Protein AF-A0A6V7KZ58-F1 (afdb_monomer_lite)

Foldseek 3Di:
DAAPVRDPPDPFHADPVRHTVDPPPPDDDDDDDDDPDPPD

Sequence (40 aa):
KVGCDWLMDSDAIEDKCGICKGDSTQCSPVEGEFTRTRLR

Organism: NCBI:txid1563983

pLDDT: mean 93.02, std 9.45, range [58.59, 98.44]

Secondary structure (DSSP, 8-state):
-B-TTS-BT----B-TTS-BT--S-S--------------

Radius of gyration: 17.46 Å; chains: 1; bounding box: 34×21×46 Å

Structure (mmCIF, N/CA/C/O backbone):
data_AF-A0A6V7KZ58-F1
#
_entry.id   AF-A0A6V7KZ58-F1
#
loop_
_atom_site.group_PDB
_atom_site.id
_atom_site.type_symbol
_atom_site.label_atom_id
_atom_site.label_alt_id
_atom_site.label_comp_id
_atom_site.label_asym_id
_atom_site.label_entity_id
_atom_site.label_seq_id
_atom_site.pdbx_PDB_ins_code
_atom_site.Cartn_x
_atom_site.Cartn_y
_atom_site.Cartn_z
_atom_site.occupancy
_atom_site.B_iso_or_equiv
_atom_site.auth_seq_id
_atom_site.auth_comp_id
_atom_site.auth_asym_id
_atom_site.auth_atom_id
_atom_site.pdbx_PDB_model_num
ATOM 1 N N . LYS A 1 1 ? 0.166 -12.598 -16.480 1.00 89.69 1 LYS A N 1
ATOM 2 C CA . LYS A 1 1 ? -0.381 -11.767 -15.357 1.00 89.69 1 LYS A CA 1
ATOM 3 C C . LYS A 1 1 ? -0.481 -10.324 -15.860 1.00 89.69 1 LYS A C 1
ATOM 5 O O . LYS A 1 1 ? 0.252 -10.010 -16.781 1.00 89.69 1 LYS A O 1
ATOM 10 N N . VAL A 1 2 ? -1.363 -9.462 -15.347 1.00 96.62 2 VAL A N 1
ATOM 11 C CA . VAL A 1 2 ? -1.365 -8.025 -15.710 1.00 96.62 2 VAL A CA 1
ATOM 12 C C . VAL A 1 2 ? -1.061 -7.222 -14.449 1.00 96.62 2 VAL A C 1
ATOM 14 O O . VAL A 1 2 ? -1.667 -7.493 -13.412 1.00 96.62 2 VAL A O 1
ATOM 17 N N . GLY A 1 3 ? -0.084 -6.317 -14.518 1.00 98.06 3 GLY A N 1
ATOM 18 C CA . GLY A 1 3 ? 0.266 -5.433 -13.403 1.00 98.06 3 GLY A CA 1
ATOM 19 C C . GLY A 1 3 ? -0.745 -4.297 -13.232 1.00 98.06 3 GLY A C 1
ATOM 20 O O . GLY A 1 3 ? -1.533 -4.018 -14.136 1.00 98.06 3 GLY A O 1
ATOM 21 N N . CYS A 1 4 ? -0.699 -3.594 -12.098 1.00 98.12 4 CYS A N 1
ATOM 22 C CA . CYS A 1 4 ? -1.563 -2.425 -11.859 1.00 98.12 4 CYS A CA 1
ATOM 23 C C . CYS A 1 4 ? -1.314 -1.258 -12.837 1.00 98.12 4 CYS A C 1
ATOM 25 O O . CYS A 1 4 ? -2.121 -0.339 -12.933 1.00 98.12 4 CYS A O 1
ATOM 27 N N . ASP A 1 5 ? -0.196 -1.295 -13.571 1.00 98.12 5 ASP A N 1
ATOM 28 C CA . ASP A 1 5 ? 0.165 -0.352 -14.630 1.00 98.12 5 ASP A CA 1
ATOM 29 C C . ASP A 1 5 ? -0.333 -0.787 -16.018 1.00 98.12 5 ASP A C 1
ATOM 31 O O . ASP A 1 5 ? 0.063 -0.202 -17.024 1.00 98.12 5 ASP A O 1
ATOM 35 N N . TRP A 1 6 ? -1.214 -1.793 -16.074 1.00 97.00 6 TRP A N 1
ATOM 36 C CA . TR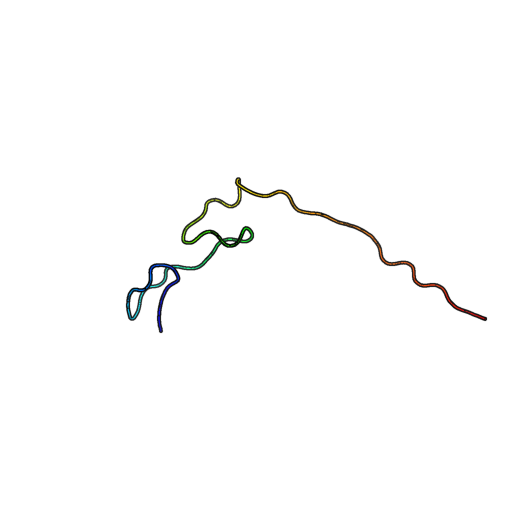P A 1 6 ? -1.849 -2.316 -17.291 1.00 97.00 6 TRP A CA 1
ATOM 37 C C . TRP A 1 6 ? -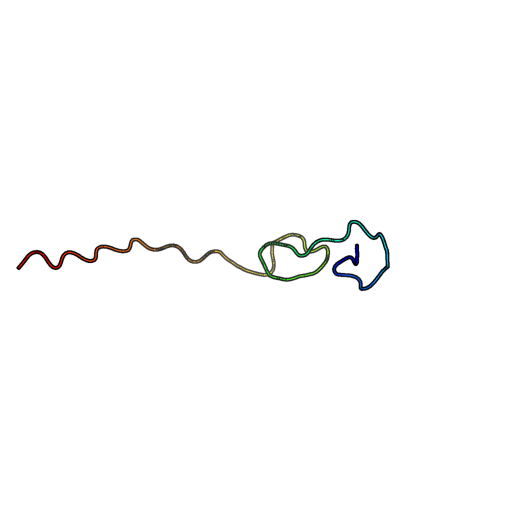0.895 -2.975 -18.292 1.00 97.00 6 TRP A C 1
ATOM 39 O O . TRP A 1 6 ? -1.264 -3.223 -19.442 1.00 97.00 6 TRP A O 1
ATOM 49 N N . LEU A 1 7 ? 0.318 -3.318 -17.857 1.00 98.25 7 LEU A N 1
ATOM 50 C CA . LEU A 1 7 ? 1.293 -4.032 -18.671 1.00 98.25 7 LEU A CA 1
ATOM 51 C C . LEU A 1 7 ? 1.194 -5.548 -18.454 1.00 98.25 7 LEU A C 1
ATOM 53 O O . LEU A 1 7 ? 1.081 -6.038 -17.323 1.00 98.25 7 LEU A O 1
ATOM 57 N N . MET A 1 8 ? 1.253 -6.299 -19.558 1.00 97.69 8 MET A N 1
ATOM 58 C CA . MET A 1 8 ? 1.347 -7.759 -19.521 1.00 97.69 8 MET A CA 1
ATOM 59 C C . MET A 1 8 ? 2.678 -8.184 -18.899 1.00 97.69 8 MET A C 1
ATOM 61 O O . MET A 1 8 ? 3.722 -7.611 -19.193 1.00 97.69 8 MET A O 1
ATOM 65 N N . ASP A 1 9 ? 2.602 -9.174 -18.015 1.00 97.44 9 ASP A N 1
ATOM 66 C CA . ASP A 1 9 ? 3.709 -9.750 -17.244 1.00 97.44 9 ASP A CA 1
ATOM 67 C C . ASP A 1 9 ? 4.517 -8.739 -16.414 1.00 97.44 9 ASP A C 1
ATOM 69 O O . ASP A 1 9 ? 5.656 -8.987 -16.032 1.00 97.44 9 ASP A O 1
ATOM 73 N N . SER A 1 10 ? 3.884 -7.617 -16.067 1.00 98.19 10 SER A N 1
ATOM 74 C CA . SER A 1 10 ? 4.406 -6.645 -15.112 1.00 98.19 10 SER A CA 1
ATOM 75 C C . SER A 1 10 ? 4.255 -7.122 -13.667 1.00 98.19 10 SER A C 1
ATOM 77 O O . SER A 1 10 ? 3.240 -7.708 -13.268 1.00 98.19 10 SER A O 1
ATOM 79 N N . ASP A 1 11 ? 5.263 -6.799 -12.860 1.00 97.75 11 ASP A N 1
ATOM 80 C CA . ASP A 1 11 ? 5.266 -7.000 -11.412 1.00 97.75 11 ASP A CA 1
ATOM 81 C C . ASP A 1 11 ? 4.777 -5.780 -10.627 1.00 97.75 11 ASP A C 1
ATOM 83 O O . ASP A 1 11 ? 4.898 -5.738 -9.405 1.00 97.75 11 ASP A O 1
ATOM 87 N N . ALA A 1 12 ? 4.186 -4.794 -11.305 1.00 98.06 12 ALA A N 1
ATOM 88 C CA . ALA A 1 12 ? 3.550 -3.658 -10.656 1.00 98.06 12 ALA A CA 1
ATOM 89 C C . ALA A 1 12 ? 2.349 -4.097 -9.802 1.00 98.06 12 ALA A C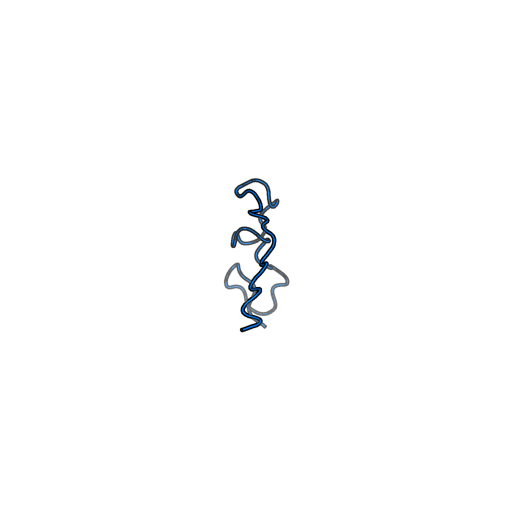 1
ATOM 91 O O . ALA A 1 12 ? 1.427 -4.751 -10.297 1.00 98.06 12 ALA A O 1
ATOM 92 N N . ILE A 1 13 ? 2.352 -3.697 -8.529 1.00 98.00 13 ILE A N 1
ATOM 93 C CA . ILE A 1 13 ? 1.316 -4.007 -7.538 1.00 98.00 13 ILE A CA 1
ATOM 94 C C . ILE A 1 13 ? 0.803 -2.688 -6.934 1.00 98.00 13 ILE A C 1
ATOM 96 O O . ILE A 1 13 ? 1.555 -1.715 -6.815 1.00 98.00 13 ILE A O 1
ATOM 100 N N . GLU A 1 14 ? -0.487 -2.639 -6.605 1.00 98.19 14 GLU A N 1
ATOM 101 C CA . GLU A 1 14 ? -1.084 -1.526 -5.860 1.00 98.19 14 GLU A CA 1
ATOM 102 C C . GLU A 1 14 ? -0.594 -1.520 -4.409 1.00 98.19 14 GLU A C 1
ATOM 104 O O . GLU A 1 14 ? -0.426 -2.569 -3.786 1.00 98.19 14 GLU A O 1
ATOM 109 N N . ASP A 1 15 ? -0.367 -0.335 -3.853 1.00 98.38 15 ASP A N 1
ATOM 110 C CA . ASP A 1 15 ? -0.082 -0.195 -2.431 1.00 98.38 15 ASP A CA 1
ATOM 111 C C . ASP A 1 15 ? -1.355 -0.362 -1.575 1.00 98.38 15 ASP A C 1
ATOM 113 O O . ASP A 1 15 ? -2.472 -0.519 -2.072 1.00 98.38 15 ASP A O 1
ATOM 117 N N . LYS A 1 16 ? -1.203 -0.284 -0.248 1.00 97.31 16 LYS A N 1
ATOM 118 C CA . LYS A 1 16 ? -2.327 -0.383 0.705 1.00 97.31 16 LYS A CA 1
ATOM 119 C C . LYS A 1 16 ? -3.385 0.722 0.542 1.00 97.31 16 LYS A C 1
ATOM 121 O O . LYS A 1 16 ? -4.469 0.605 1.107 1.00 97.31 16 LYS A O 1
ATOM 126 N N . CYS A 1 17 ? -3.050 1.800 -0.165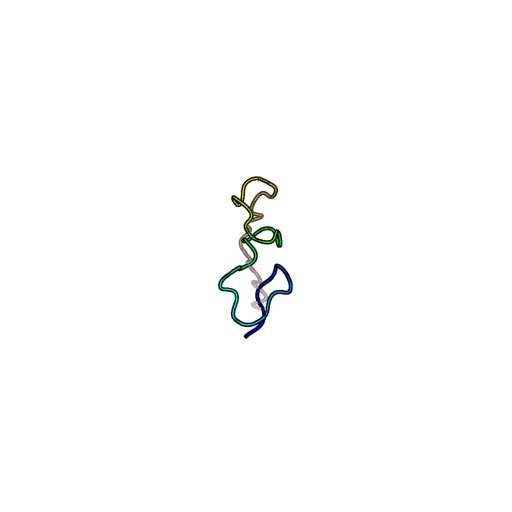 1.00 97.88 17 CYS A N 1
ATOM 127 C CA . CYS A 1 17 ? -3.934 2.922 -0.450 1.00 97.88 17 CYS A CA 1
ATOM 128 C C . CYS A 1 17 ? -4.673 2.757 -1.790 1.00 97.88 17 CYS A C 1
ATOM 130 O O . CYS A 1 17 ? -5.497 3.607 -2.121 1.00 97.88 17 CYS A O 1
ATOM 132 N N . GLY A 1 18 ? -4.404 1.687 -2.550 1.00 97.56 18 GLY A N 1
ATOM 133 C CA . GLY A 1 18 ? -4.969 1.460 -3.884 1.00 97.56 18 GLY A CA 1
ATOM 134 C C . GLY A 1 18 ? -4.244 2.227 -4.993 1.00 97.56 18 GLY A C 1
ATOM 135 O O . GLY A 1 18 ? -4.807 2.440 -6.064 1.00 97.56 18 GLY A O 1
ATOM 136 N N . ILE A 1 19 ? -3.012 2.685 -4.749 1.00 98.25 19 ILE A N 1
ATOM 137 C CA . ILE A 1 19 ? -2.217 3.435 -5.725 1.00 98.25 19 ILE A CA 1
ATOM 138 C C . ILE A 1 19 ? -1.190 2.498 -6.352 1.00 98.25 19 ILE A C 1
ATOM 140 O O . ILE A 1 19 ? -0.362 1.895 -5.666 1.00 98.25 19 ILE A O 1
ATOM 144 N N . CYS A 1 20 ? -1.213 2.389 -7.680 1.00 98.44 20 CYS A N 1
ATOM 145 C CA . CYS A 1 20 ? -0.238 1.583 -8.404 1.00 98.44 20 CYS A CA 1
ATOM 146 C C . CYS A 1 20 ? 1.188 2.111 -8.193 1.00 98.44 20 CYS A C 1
ATOM 148 O O . CYS A 1 20 ? 1.456 3.282 -8.469 1.00 98.44 20 CYS A O 1
ATOM 150 N N . LYS A 1 21 ? 2.102 1.245 -7.723 1.00 97.62 21 LYS A N 1
ATOM 151 C CA . LYS A 1 21 ? 3.479 1.620 -7.331 1.00 97.62 21 LYS A CA 1
ATOM 152 C C . LYS A 1 21 ? 3.523 2.771 -6.306 1.00 97.62 21 LYS A C 1
ATOM 154 O O . LYS A 1 21 ? 4.466 3.561 -6.309 1.00 97.62 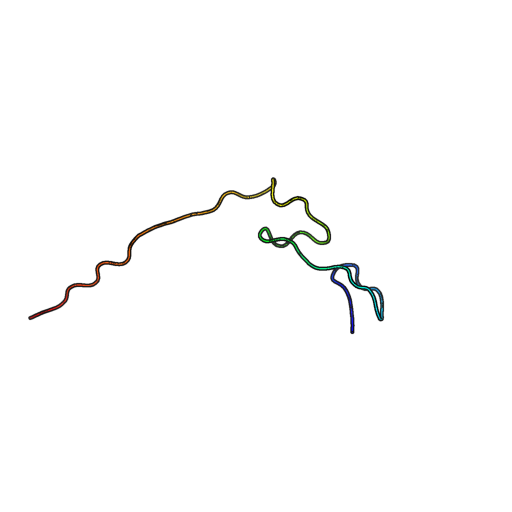21 LYS A O 1
ATOM 159 N N . GLY A 1 22 ? 2.498 2.879 -5.462 1.00 98.00 22 GLY A N 1
ATOM 160 C CA . GLY A 1 22 ? 2.424 3.886 -4.410 1.00 98.00 22 GLY A CA 1
ATOM 161 C C . GLY A 1 22 ? 3.410 3.630 -3.266 1.00 98.00 22 GLY A C 1
ATOM 162 O O . GLY A 1 22 ? 3.896 2.516 -3.062 1.00 98.00 22 GLY A O 1
ATOM 163 N N . ASP A 1 23 ? 3.706 4.684 -2.510 1.00 97.88 23 ASP A N 1
ATOM 164 C CA . ASP A 1 23 ? 4.615 4.672 -1.358 1.00 97.88 23 ASP A CA 1
ATOM 165 C C . ASP A 1 23 ? 3.879 4.527 -0.013 1.00 97.88 23 ASP A C 1
ATOM 167 O O . ASP A 1 23 ? 4.487 4.599 1.060 1.00 97.88 23 ASP A O 1
ATOM 171 N N . SER A 1 24 ? 2.564 4.285 -0.051 1.00 97.31 24 SER A N 1
ATOM 172 C CA . SER A 1 24 ? 1.691 4.121 1.109 1.00 97.31 24 SER A CA 1
ATOM 173 C C . SER A 1 24 ? 1.510 5.364 1.997 1.00 97.31 24 SER A C 1
ATOM 175 O O . SER A 1 24 ? 1.042 5.232 3.134 1.00 97.31 24 SER A O 1
ATOM 177 N N . THR A 1 25 ? 1.854 6.558 1.496 1.00 97.62 25 THR A N 1
ATOM 178 C CA . THR A 1 25 ? 1.761 7.830 2.245 1.00 97.62 25 THR A CA 1
ATOM 179 C C . THR A 1 25 ? 0.460 8.602 2.013 1.00 97.62 25 THR A C 1
ATOM 181 O O . THR A 1 25 ? 0.134 9.510 2.774 1.00 97.62 25 THR A O 1
ATOM 184 N N . GLN A 1 26 ? -0.306 8.237 0.983 1.00 97.44 26 GLN A N 1
ATOM 185 C CA . GLN A 1 26 ? -1.500 8.976 0.549 1.00 97.44 26 GLN A CA 1
ATOM 186 C C . GLN A 1 26 ? -2.770 8.625 1.340 1.00 97.44 26 GLN A C 1
ATOM 188 O O . GLN A 1 26 ? -3.825 9.219 1.128 1.00 97.44 26 GLN A O 1
ATOM 193 N N . CYS A 1 27 ? -2.689 7.657 2.251 1.00 97.69 27 CYS A N 1
ATOM 194 C CA . CYS A 1 27 ? -3.789 7.252 3.115 1.00 97.69 27 CYS A CA 1
ATOM 195 C C . CYS A 1 27 ? -3.289 6.947 4.531 1.00 97.69 27 CYS A C 1
ATOM 197 O O . CYS A 1 27 ? -2.109 6.671 4.750 1.00 97.69 27 CYS A O 1
ATOM 199 N N . SER A 1 28 ? -4.198 6.988 5.505 1.00 97.38 28 SER A N 1
ATOM 200 C CA . SER A 1 28 ? -3.921 6.626 6.899 1.00 97.38 28 SER A CA 1
ATOM 201 C C . SER A 1 28 ? -4.788 5.437 7.316 1.00 97.38 28 SER A C 1
ATOM 203 O O . SER A 1 28 ? -5.958 5.389 6.928 1.00 97.38 28 SER A O 1
ATOM 205 N N . PRO A 1 29 ? -4.244 4.471 8.079 1.00 94.69 29 PRO A N 1
ATOM 206 C CA . PRO A 1 29 ? -5.031 3.350 8.576 1.00 94.69 29 PRO A CA 1
ATOM 207 C C . PRO A 1 29 ? -6.112 3.839 9.547 1.00 94.69 29 PRO A C 1
ATOM 209 O O . PRO A 1 29 ? -5.902 4.786 10.305 1.00 94.69 29 PRO A O 1
ATOM 212 N N . VAL A 1 30 ? -7.263 3.168 9.529 1.00 94.75 30 VAL A N 1
ATOM 213 C CA . VAL A 1 30 ? -8.324 3.337 10.527 1.00 94.75 30 VAL A CA 1
ATOM 214 C C . VAL A 1 30 ? -8.421 2.035 11.305 1.00 94.75 30 VAL A C 1
ATOM 216 O O . VAL A 1 30 ? -8.663 0.979 10.722 1.00 94.75 30 VAL A O 1
ATOM 219 N N . GLU A 1 31 ? -8.226 2.114 12.615 1.00 94.56 31 GLU A N 1
ATOM 220 C CA . GLU A 1 31 ? -8.223 0.962 13.514 1.00 94.56 31 GLU A CA 1
ATOM 221 C C . GLU A 1 31 ? -9.357 1.084 14.535 1.00 94.56 31 GLU A C 1
ATOM 223 O O . GLU A 1 31 ? -9.731 2.182 14.952 1.00 94.56 31 GLU A O 1
ATOM 228 N N . GLY A 1 32 ? -9.926 -0.053 14.931 1.00 91.75 32 GLY A N 1
ATOM 229 C CA . GLY A 1 32 ? -10.986 -0.104 15.928 1.00 91.75 32 GLY A CA 1
ATOM 230 C C . GLY A 1 32 ? -11.233 -1.524 16.420 1.00 91.75 32 GLY A C 1
ATOM 231 O O . GLY A 1 32 ? -11.061 -2.492 15.680 1.00 91.75 32 GLY A O 1
ATOM 232 N N . GLU A 1 33 ? -11.651 -1.6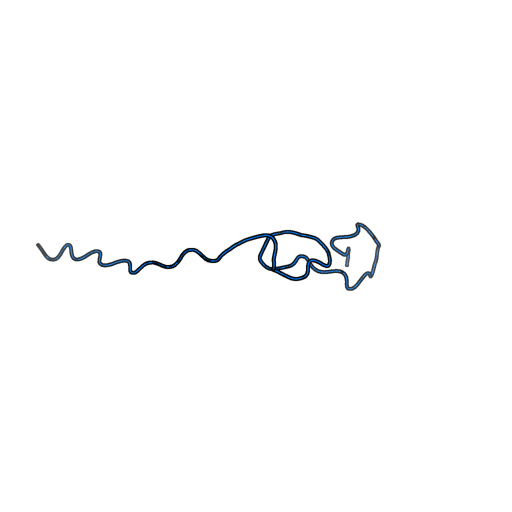46 17.676 1.00 92.44 33 GLU A N 1
ATOM 233 C CA . GLU A 1 33 ? -12.017 -2.928 18.270 1.00 92.44 33 GLU A CA 1
ATOM 234 C C . GLU A 1 33 ? -13.518 -3.186 18.122 1.00 92.44 33 GLU A C 1
ATOM 236 O O . GLU A 1 33 ? -14.356 -2.345 18.453 1.00 92.44 33 GLU A O 1
ATOM 241 N N . PHE A 1 34 ? -13.876 -4.381 17.651 1.00 88.00 34 PHE A N 1
ATOM 242 C CA . PHE A 1 34 ? -15.269 -4.803 17.569 1.00 88.00 34 PHE A CA 1
ATOM 243 C C . PHE A 1 34 ? -15.662 -5.629 18.796 1.00 88.00 34 PHE A C 1
ATOM 245 O O . PHE A 1 34 ? -15.412 -6.832 18.864 1.00 88.00 34 PHE A O 1
ATOM 252 N N . THR A 1 35 ? -16.343 -5.002 19.754 1.00 83.69 35 THR A N 1
ATOM 253 C CA . THR A 1 35 ? -16.828 -5.657 20.979 1.00 83.69 35 THR A CA 1
ATOM 254 C C . THR A 1 35 ? -18.337 -5.909 20.914 1.00 83.69 35 THR A C 1
ATOM 256 O O . THR A 1 35 ? -19.142 -5.315 21.631 1.00 83.69 35 THR A O 1
ATOM 259 N N . ARG A 1 36 ? -18.777 -6.822 20.035 1.00 78.19 36 ARG A N 1
ATOM 260 C CA . ARG A 1 36 ? -20.190 -7.246 20.019 1.00 78.19 36 ARG A CA 1
ATOM 261 C C . ARG A 1 36 ? -20.467 -8.276 21.109 1.00 78.19 36 ARG A C 1
ATOM 263 O O . ARG A 1 36 ? -20.590 -9.467 20.828 1.00 78.19 36 ARG A O 1
ATOM 270 N N . THR A 1 37 ? -20.673 -7.807 22.333 1.00 74.56 37 THR A N 1
ATOM 271 C CA . THR A 1 37 ? -21.230 -8.639 23.406 1.00 74.56 37 THR A CA 1
ATOM 272 C C . THR A 1 37 ? -22.754 -8.540 23.381 1.00 74.56 37 THR A C 1
ATOM 274 O O . THR A 1 37 ? -23.351 -7.666 24.001 1.00 74.56 37 THR A O 1
ATOM 277 N N . ARG A 1 38 ? -23.413 -9.445 22.647 1.00 70.06 38 ARG A N 1
ATOM 278 C CA . ARG A 1 38 ? -24.812 -9.813 22.926 1.00 70.06 38 ARG A CA 1
ATOM 279 C C . ARG A 1 38 ? -24.822 -11.197 23.561 1.00 70.06 38 ARG A C 1
ATOM 281 O O . ARG A 1 38 ? -25.150 -12.178 22.905 1.00 70.06 38 ARG A O 1
ATOM 288 N N . LEU A 1 39 ? -24.429 -11.258 24.828 1.00 69.62 39 LEU A N 1
ATOM 289 C CA . LEU A 1 39 ? -24.829 -12.353 25.702 1.00 69.62 39 LEU A CA 1
ATOM 290 C C . LEU A 1 39 ? -26.118 -11.882 26.370 1.00 69.62 39 LEU A C 1
ATOM 292 O O . LEU A 1 39 ? -26.100 -10.930 27.150 1.00 69.62 39 LEU A O 1
ATOM 296 N N . ARG A 1 40 ? -27.237 -12.459 25.942 1.00 58.59 40 ARG A N 1
ATOM 297 C CA . ARG A 1 40 ? -28.539 -12.299 26.579 1.00 58.59 40 ARG A CA 1
ATOM 298 C C . ARG A 1 40 ? -28.918 -13.634 27.190 1.00 58.59 40 ARG A C 1
ATOM 300 O O . ARG A 1 40 ? -28.617 -14.650 26.526 1.00 58.59 40 ARG A O 1
#